Protein AF-A0ABD5SJ17-F1 (afdb_monomer)

pLDDT: mean 78.99, std 11.07, range [45.88, 93.06]

Radius of gyration: 21.96 Å; Cα contacts (8 Å, |Δi|>4): 43; chains: 1; bounding box: 42×23×62 Å

Organism: NCBI:txid1930624

Foldseek 3Di:
DDPVVVVVVVLVVVLVVVQVVQVVVQVVQFQVLLCCLVPNPPVVSVVLLVVLVVCVVPDVVSVVVVVVPPSGDPDDGDDSDDRPD

Mean predicted aligned error: 10.08 Å

Sequence (85 aa):
IDAKTEAVARDEVELFAARRETAAEYNIGAAGQALEYLQGDDPVTVLRKEVAAEMADSFETAGEWLDDAPYGPHGTPPIVSTGNY

Solvent-accessible surface area (backbone atoms only — not comparable to full-atom values): 5026 Å² total; per-residue (Å²): 137,56,74,67,59,54,51,53,54,51,45,53,50,53,39,50,51,52,41,51,50,53,49,48,55,44,51,51,53,28,50,49,52,30,43,44,68,77,70,44,82,51,66,68,60,50,50,51,50,53,52,28,59,71,38,29,89,81,32,66,70,34,40,48,59,64,67,66,54,68,87,29,71,93,70,80,74,84,80,76,82,78,57,94,125

Structure (mmCIF, N/CA/C/O backbone):
data_AF-A0ABD5SJ17-F1
#
_entry.id   AF-A0ABD5SJ17-F1
#
loop_
_atom_site.group_PDB
_atom_site.id
_atom_site.type_symbol
_atom_site.label_atom_id
_atom_site.label_alt_id
_atom_site.label_comp_id
_atom_site.label_asym_id
_atom_site.label_entity_id
_atom_site.label_seq_id
_atom_site.pdbx_PDB_ins_code
_atom_site.Cartn_x
_atom_site.Cartn_y
_atom_site.Cartn_z
_atom_site.occupancy
_atom_site.B_iso_or_equiv
_atom_site.auth_seq_id
_atom_site.auth_comp_id
_atom_site.auth_asym_id
_atom_site.auth_atom_id
_atom_site.pdbx_PDB_model_num
ATOM 1 N N . ILE A 1 1 ? -27.735 -4.369 34.896 1.00 58.88 1 ILE A N 1
ATOM 2 C CA . ILE A 1 1 ? -26.450 -4.298 34.163 1.00 58.88 1 ILE A CA 1
ATOM 3 C C . ILE A 1 1 ? -25.541 -3.419 35.012 1.00 58.88 1 ILE A C 1
ATOM 5 O O . ILE A 1 1 ? -26.028 -2.413 35.509 1.00 58.88 1 ILE A O 1
ATOM 9 N N . ASP A 1 2 ? -24.328 -3.878 35.319 1.00 78.12 2 ASP A N 1
ATOM 10 C CA . ASP A 1 2 ? -23.396 -3.222 36.250 1.00 78.12 2 ASP A CA 1
ATOM 11 C C . ASP A 1 2 ? -22.583 -2.124 35.540 1.00 78.12 2 ASP A C 1
ATOM 13 O O . ASP A 1 2 ? -22.210 -2.295 34.379 1.00 78.12 2 ASP A O 1
ATOM 17 N N . ALA A 1 3 ? -22.279 -1.019 36.229 1.00 73.56 3 ALA A N 1
ATOM 18 C CA . ALA A 1 3 ? -21.600 0.141 35.639 1.00 73.56 3 ALA A CA 1
ATOM 19 C C . ALA A 1 3 ? -20.203 -0.195 35.081 1.00 73.56 3 ALA A C 1
ATOM 21 O O . ALA A 1 3 ? -19.766 0.409 34.104 1.00 73.56 3 ALA A O 1
ATOM 22 N N . LYS A 1 4 ? -19.511 -1.197 35.648 1.00 78.12 4 LYS A N 1
ATOM 23 C CA . LYS A 1 4 ? -18.230 -1.669 35.101 1.00 78.12 4 LYS A CA 1
ATOM 24 C C . LYS A 1 4 ? -18.416 -2.433 33.797 1.00 78.12 4 LYS A C 1
ATOM 26 O O . LYS A 1 4 ? -17.572 -2.345 32.917 1.00 78.12 4 LYS A O 1
ATOM 31 N N . THR A 1 5 ? -19.521 -3.167 33.662 1.00 81.38 5 THR A N 1
ATOM 32 C CA . THR A 1 5 ? -19.831 -3.909 32.430 1.00 81.38 5 THR A CA 1
ATOM 33 C C . THR A 1 5 ? -20.120 -2.950 31.277 1.00 81.38 5 THR A C 1
ATOM 35 O O . THR A 1 5 ? -19.694 -3.197 30.155 1.00 81.38 5 THR A O 1
ATOM 38 N N . GLU A 1 6 ? -20.807 -1.841 31.553 1.00 81.50 6 GLU A N 1
ATOM 39 C CA . GLU A 1 6 ? -21.089 -0.805 30.554 1.00 81.50 6 GLU A CA 1
ATOM 40 C C . GLU A 1 6 ? -19.822 -0.053 30.119 1.00 81.50 6 GLU A C 1
ATOM 42 O O . GLU A 1 6 ? -19.632 0.177 28.927 1.00 81.50 6 GLU A O 1
ATOM 47 N N . ALA A 1 7 ? -18.924 0.262 31.060 1.00 81.44 7 ALA A N 1
ATOM 48 C CA . ALA A 1 7 ? -17.632 0.873 30.748 1.00 81.44 7 ALA A CA 1
ATOM 49 C C . ALA A 1 7 ? -16.772 -0.035 29.851 1.00 81.44 7 ALA A C 1
ATOM 51 O O . ALA A 1 7 ? -16.366 0.390 28.776 1.00 81.44 7 ALA A O 1
ATOM 52 N N . VAL A 1 8 ? -16.609 -1.310 30.225 1.00 85.12 8 VAL A N 1
ATOM 53 C CA . VAL A 1 8 ? -15.863 -2.294 29.419 1.00 85.12 8 VAL A CA 1
ATOM 54 C C . VAL A 1 8 ? -16.463 -2.442 28.019 1.00 85.12 8 VAL A C 1
ATOM 56 O O . VAL A 1 8 ? -15.733 -2.503 27.035 1.00 85.12 8 VAL A O 1
ATOM 59 N N . ALA A 1 9 ? -17.794 -2.469 27.901 1.00 84.69 9 ALA A N 1
ATOM 60 C CA . ALA A 1 9 ? -18.448 -2.577 26.601 1.00 84.69 9 ALA A CA 1
ATOM 61 C C . ALA A 1 9 ? -18.160 -1.368 25.696 1.00 84.69 9 ALA A C 1
ATOM 63 O O . ALA A 1 9 ? -17.947 -1.542 24.497 1.00 84.69 9 ALA A O 1
ATOM 64 N N . ARG A 1 10 ? -18.143 -0.151 26.253 1.00 85.69 10 ARG A N 1
ATOM 65 C CA . ARG A 1 10 ? -17.792 1.059 25.500 1.00 85.69 10 ARG A CA 1
ATOM 66 C C . ARG A 1 10 ? -16.330 1.032 25.058 1.00 85.69 10 ARG A C 1
ATOM 68 O O . ARG A 1 10 ? -16.056 1.306 23.893 1.00 85.69 10 ARG A O 1
ATOM 75 N N . ASP A 1 11 ? -15.426 0.644 25.947 1.00 85.62 11 ASP A N 1
ATOM 76 C CA . ASP A 1 11 ? -13.989 0.644 25.666 1.00 85.62 11 ASP A CA 1
ATOM 77 C C . ASP A 1 11 ? -13.624 -0.372 24.567 1.00 85.62 11 ASP A C 1
ATOM 79 O O . ASP A 1 11 ? -12.813 -0.080 23.689 1.00 85.62 11 ASP A O 1
ATOM 83 N N . GLU A 1 12 ? -14.278 -1.538 24.533 1.00 85.56 12 GLU A N 1
ATOM 84 C CA . GLU A 1 12 ? -14.101 -2.520 23.451 1.00 85.56 12 GLU A CA 1
ATOM 85 C C . GLU A 1 12 ? -14.592 -1.997 22.091 1.00 85.56 12 GLU A C 1
ATOM 87 O O . GLU A 1 12 ? -13.981 -2.267 21.052 1.00 85.56 12 GLU A O 1
ATOM 92 N N . VAL A 1 13 ? -15.678 -1.213 22.077 1.00 89.75 13 VAL A N 1
ATOM 93 C CA . VAL A 1 13 ? -16.176 -0.563 20.854 1.00 89.75 13 VAL A CA 1
ATOM 94 C C . VAL A 1 13 ? -15.191 0.499 20.368 1.00 89.75 13 VAL A C 1
ATOM 96 O O . VAL A 1 13 ? -14.893 0.543 19.173 1.00 89.75 13 VAL A O 1
ATOM 99 N N . GLU A 1 14 ? -14.653 1.318 21.272 1.00 89.69 14 GLU A N 1
ATO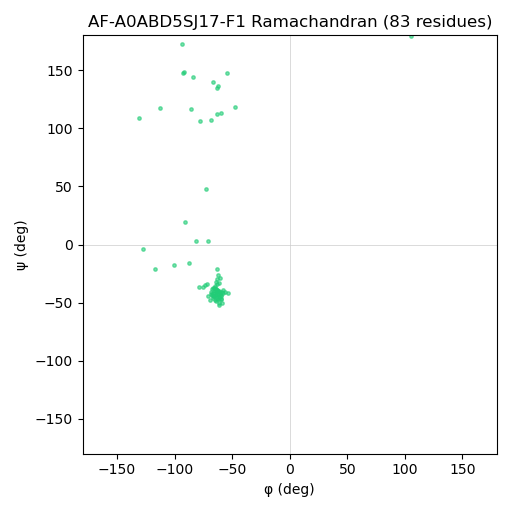M 100 C CA . GLU A 1 14 ? -13.636 2.324 20.944 1.00 89.69 14 GLU A CA 1
ATOM 101 C C . GLU A 1 14 ? -12.354 1.670 20.412 1.00 89.69 14 GLU A C 1
ATOM 103 O O . GLU A 1 14 ? -11.819 2.080 19.380 1.00 89.69 14 GLU A O 1
ATOM 108 N N . LEU A 1 15 ? -11.906 0.583 21.041 1.00 86.12 15 LEU A N 1
ATOM 109 C CA . LEU A 1 15 ? -10.737 -0.174 20.608 1.00 86.12 15 LEU A CA 1
ATOM 110 C C . LEU A 1 15 ? -10.941 -0.826 19.233 1.00 86.12 15 LEU A C 1
ATOM 112 O O . LEU A 1 15 ? -10.032 -0.837 18.398 1.00 86.12 15 LEU A O 1
ATOM 116 N N . PHE A 1 16 ? -12.133 -1.362 18.963 1.00 86.75 16 PHE A N 1
ATOM 117 C CA . PHE A 1 16 ? -12.473 -1.874 17.638 1.00 86.75 16 PHE A CA 1
ATOM 118 C C . PHE A 1 16 ? -12.491 -0.760 16.582 1.00 86.75 16 PHE A C 1
ATOM 120 O O . PHE A 1 16 ? -11.952 -0.951 15.488 1.00 86.75 16 PHE A O 1
ATOM 127 N N . ALA A 1 17 ? -13.070 0.401 16.904 1.00 89.31 17 ALA A N 1
ATOM 128 C CA . ALA A 1 17 ? -13.093 1.554 16.010 1.00 89.31 17 ALA A CA 1
ATOM 129 C C . ALA A 1 17 ? -11.671 2.015 15.655 1.00 89.31 17 ALA A C 1
ATOM 131 O O . ALA A 1 17 ? -11.361 2.132 14.469 1.00 89.31 17 ALA A O 1
ATOM 132 N N . ALA A 1 18 ? -10.787 2.145 16.650 1.00 88.12 18 ALA A N 1
ATOM 133 C CA . ALA A 1 18 ? -9.388 2.516 16.446 1.00 88.12 18 ALA A CA 1
ATOM 134 C C . ALA A 1 18 ? -8.645 1.512 15.547 1.00 88.12 18 ALA A C 1
ATOM 136 O O . ALA A 1 18 ? -7.962 1.895 14.599 1.00 88.12 18 ALA A O 1
ATOM 137 N N . ARG A 1 19 ? -8.830 0.202 15.772 1.00 87.19 19 ARG A N 1
ATOM 138 C CA . ARG A 1 19 ? -8.238 -0.839 14.909 1.00 87.19 19 ARG A CA 1
ATOM 139 C C . ARG A 1 19 ? -8.715 -0.732 13.464 1.00 87.19 19 ARG A C 1
ATOM 141 O O . ARG A 1 19 ? -7.919 -0.900 12.540 1.00 87.19 19 ARG A O 1
ATOM 148 N N . ARG A 1 20 ? -10.011 -0.482 13.259 1.00 91.38 20 ARG A N 1
ATOM 149 C CA . ARG A 1 20 ? -10.595 -0.346 11.921 1.00 91.38 20 ARG A CA 1
ATOM 150 C C . ARG A 1 20 ? -10.074 0.901 11.207 1.00 91.38 20 ARG A C 1
ATOM 152 O O . ARG A 1 20 ? -9.794 0.816 10.015 1.00 91.38 20 ARG A O 1
ATOM 159 N N . GLU A 1 21 ? -9.956 2.021 11.910 1.00 89.12 21 GLU A N 1
ATOM 160 C CA . GLU A 1 21 ? -9.419 3.274 11.374 1.00 89.12 21 GLU A CA 1
ATOM 161 C C . GLU A 1 21 ? -7.968 3.103 10.919 1.00 89.12 21 GLU A C 1
ATOM 163 O O . GLU A 1 21 ? -7.670 3.318 9.746 1.00 89.12 21 GLU A O 1
ATOM 168 N N . THR A 1 22 ? -7.097 2.573 11.781 1.00 86.06 22 THR A N 1
ATOM 169 C CA . THR A 1 22 ? -5.693 2.311 11.432 1.00 86.06 22 THR A CA 1
ATOM 170 C C . THR A 1 22 ? -5.549 1.359 10.242 1.00 86.06 22 THR A C 1
ATOM 172 O O . THR A 1 22 ? -4.720 1.577 9.357 1.00 86.06 22 THR A O 1
ATOM 175 N N . ALA A 1 23 ? -6.372 0.307 10.171 1.00 84.81 23 ALA A N 1
ATOM 176 C CA . ALA A 1 23 ? -6.373 -0.592 9.018 1.00 84.81 23 ALA A CA 1
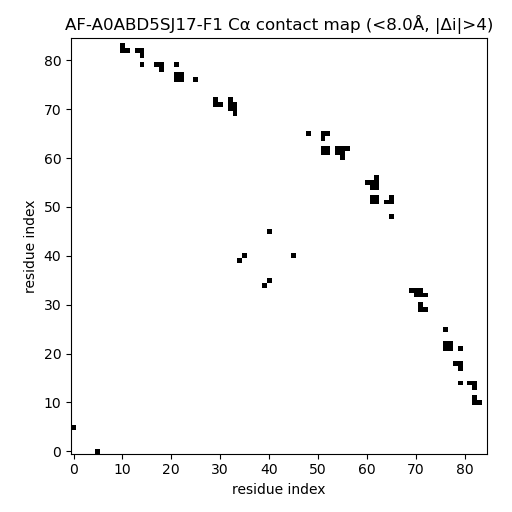ATOM 177 C C . ALA A 1 23 ? -6.831 0.116 7.730 1.00 84.81 23 ALA A C 1
ATOM 179 O O . ALA A 1 23 ? -6.292 -0.147 6.655 1.00 84.81 23 ALA A O 1
ATOM 180 N N . ALA A 1 24 ? -7.812 1.019 7.821 1.00 87.19 24 ALA A N 1
ATOM 181 C CA . ALA A 1 24 ? -8.287 1.788 6.677 1.00 87.19 24 ALA A CA 1
ATOM 182 C C . ALA A 1 24 ? -7.217 2.760 6.161 1.00 87.19 24 ALA A C 1
ATOM 184 O O . ALA A 1 24 ? -6.970 2.789 4.958 1.00 87.19 24 ALA A O 1
ATOM 185 N N . GLU A 1 25 ? -6.544 3.498 7.045 1.00 89.69 25 GLU A N 1
ATOM 186 C CA . GLU A 1 25 ? -5.439 4.396 6.679 1.00 89.69 25 GLU A CA 1
ATOM 187 C C . GLU A 1 25 ? -4.295 3.640 6.001 1.00 89.69 25 GLU A C 1
ATOM 189 O O . GLU A 1 25 ? -3.793 4.065 4.959 1.00 89.69 25 GLU A O 1
ATOM 194 N N . TYR A 1 26 ? -3.932 2.474 6.544 1.00 85.81 26 TYR A N 1
ATOM 195 C CA . TYR A 1 26 ? -2.930 1.605 5.937 1.00 85.81 26 TYR A CA 1
ATOM 196 C C . TYR A 1 26 ? -3.340 1.166 4.527 1.00 85.81 26 TYR A C 1
ATOM 198 O O . TYR A 1 26 ? -2.550 1.278 3.591 1.00 85.81 26 TYR A O 1
ATOM 206 N N . ASN A 1 27 ? -4.586 0.717 4.353 1.00 84.50 27 ASN A N 1
ATOM 207 C CA . ASN A 1 27 ? -5.098 0.293 3.050 1.00 84.50 27 ASN A CA 1
ATOM 208 C C . ASN A 1 27 ? -5.133 1.449 2.042 1.00 84.50 27 ASN A C 1
ATOM 210 O O . ASN A 1 27 ? -4.807 1.245 0.876 1.00 84.50 27 ASN A O 1
ATOM 214 N N . ILE A 1 28 ? -5.494 2.660 2.480 1.00 87.75 28 ILE A N 1
ATOM 215 C CA . ILE A 1 28 ? -5.470 3.863 1.638 1.00 87.75 28 ILE A CA 1
ATOM 216 C C . ILE A 1 28 ? -4.036 4.173 1.204 1.00 87.75 28 ILE A C 1
ATOM 218 O O . ILE A 1 28 ? -3.794 4.384 0.019 1.00 87.75 28 ILE A O 1
ATOM 222 N N . GLY A 1 29 ? -3.073 4.152 2.129 1.00 85.62 29 GLY A N 1
ATOM 223 C CA . GLY A 1 29 ? -1.662 4.381 1.811 1.00 85.62 29 GLY A CA 1
ATOM 224 C C . GLY A 1 29 ? -1.075 3.307 0.891 1.00 85.62 29 GLY A C 1
ATOM 225 O O . GLY A 1 29 ? -0.293 3.617 -0.008 1.00 85.62 29 GLY A O 1
ATOM 226 N N . ALA A 1 30 ? -1.468 2.048 1.082 1.00 82.62 30 ALA A N 1
ATOM 227 C CA . ALA A 1 30 ? -1.084 0.933 0.224 1.00 82.62 30 ALA A CA 1
ATOM 228 C C . ALA A 1 30 ? -1.636 1.088 -1.199 1.00 82.62 30 ALA A C 1
ATOM 230 O O . ALA A 1 30 ? -0.887 0.989 -2.171 1.00 82.62 30 ALA A O 1
ATOM 231 N N . ALA A 1 31 ? -2.930 1.395 -1.313 1.00 83.75 31 ALA A N 1
ATOM 232 C CA . ALA A 1 31 ? -3.584 1.647 -2.590 1.00 83.75 31 ALA A CA 1
ATOM 233 C C . ALA A 1 31 ? -3.005 2.881 -3.295 1.00 83.75 31 ALA A C 1
ATOM 235 O O . ALA A 1 31 ? -2.807 2.847 -4.504 1.00 83.75 31 ALA A O 1
ATOM 236 N N . GLY A 1 32 ? -2.686 3.944 -2.550 1.00 83.88 32 GLY A N 1
ATOM 237 C CA . GLY A 1 32 ? -2.050 5.148 -3.082 1.00 83.88 32 GLY A CA 1
ATOM 238 C C . GLY A 1 32 ? -0.679 4.863 -3.692 1.00 83.88 32 GLY A C 1
ATOM 239 O O . GLY A 1 32 ? -0.421 5.280 -4.813 1.00 83.88 32 GLY A O 1
ATOM 240 N N . GLN A 1 33 ? 0.167 4.085 -3.013 1.00 79.44 33 GLN A N 1
ATOM 241 C CA . GLN A 1 33 ? 1.464 3.661 -3.560 1.00 79.44 33 GLN A CA 1
ATOM 242 C C . GLN A 1 33 ? 1.311 2.808 -4.825 1.00 79.44 33 GLN A C 1
ATOM 244 O O . GLN A 1 33 ? 2.030 3.016 -5.800 1.00 79.44 33 GLN A O 1
ATOM 249 N N . ALA A 1 34 ? 0.355 1.875 -4.832 1.00 80.12 34 ALA A N 1
ATOM 250 C CA . ALA A 1 34 ? 0.077 1.060 -6.011 1.00 80.12 34 ALA A CA 1
ATOM 251 C C . ALA A 1 34 ? -0.429 1.912 -7.192 1.00 80.12 34 ALA A C 1
ATOM 253 O O . ALA A 1 34 ? -0.007 1.703 -8.328 1.00 80.12 34 ALA A O 1
ATOM 254 N N . LEU A 1 35 ? -1.303 2.892 -6.936 1.00 79.06 35 LEU A N 1
ATOM 255 C CA . LEU A 1 35 ? -1.817 3.809 -7.956 1.00 79.06 35 LEU A CA 1
ATOM 256 C C . LEU A 1 35 ? -0.747 4.765 -8.482 1.00 79.06 35 LEU A C 1
ATOM 258 O O . LEU A 1 35 ? -0.678 4.942 -9.690 1.00 79.06 35 LEU A O 1
ATOM 262 N N . GLU A 1 36 ? 0.098 5.330 -7.620 1.00 77.69 36 GLU A N 1
ATOM 263 C CA . GLU A 1 36 ? 1.236 6.160 -8.036 1.00 77.69 36 GLU A CA 1
ATOM 264 C C . GLU A 1 36 ? 2.161 5.375 -8.967 1.00 77.69 36 GLU A C 1
ATOM 266 O O . GLU A 1 36 ? 2.625 5.886 -9.976 1.00 77.69 36 GLU A O 1
ATOM 271 N N . TYR A 1 37 ? 2.386 4.091 -8.697 1.00 71.25 37 TYR A N 1
ATOM 272 C CA . TYR A 1 37 ? 3.147 3.286 -9.635 1.00 71.25 37 TYR A CA 1
ATOM 273 C C . TYR A 1 37 ? 2.360 3.043 -10.926 1.00 71.25 37 TYR A C 1
ATOM 275 O O . TYR A 1 37 ? 2.920 3.229 -11.994 1.00 71.25 37 TYR A O 1
ATOM 283 N N . LEU A 1 38 ? 1.085 2.644 -10.888 1.00 71.38 38 LEU A N 1
ATOM 284 C CA . LEU A 1 38 ? 0.313 2.331 -12.104 1.00 71.38 38 LEU A CA 1
ATOM 285 C C . LEU A 1 38 ? 0.035 3.547 -13.000 1.00 71.38 38 LEU A C 1
ATOM 287 O O . LEU A 1 38 ? 0.028 3.406 -14.220 1.00 71.38 38 LEU A O 1
ATOM 291 N N . GLN A 1 39 ? -0.230 4.702 -12.396 1.00 76.50 39 GLN A N 1
ATOM 292 C CA . GLN A 1 39 ? -0.787 5.894 -13.042 1.00 76.50 39 GLN A CA 1
ATOM 293 C C . GLN 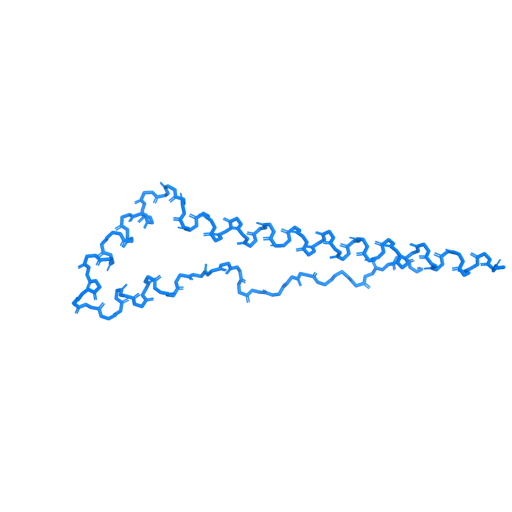A 1 39 ? 0.032 7.162 -12.785 1.00 76.50 39 GLN A C 1
ATOM 295 O O . GLN A 1 39 ? -0.329 8.210 -13.307 1.00 76.50 39 GLN A O 1
ATOM 300 N N . GLY A 1 40 ? 1.085 7.105 -11.968 1.00 73.75 40 GLY A N 1
ATOM 301 C CA . GLY A 1 40 ? 1.910 8.271 -11.679 1.00 73.75 40 GLY A CA 1
ATOM 302 C C . GLY A 1 40 ? 2.672 8.739 -12.911 1.00 73.75 40 GLY A C 1
ATOM 303 O O . GLY A 1 40 ? 3.210 7.943 -13.685 1.00 73.75 40 GLY A O 1
ATOM 304 N N . ASP A 1 41 ? 2.738 10.057 -13.057 1.00 75.31 41 ASP A N 1
ATOM 305 C CA . ASP A 1 41 ? 3.319 10.738 -14.213 1.00 75.31 41 ASP A CA 1
ATOM 306 C C . ASP A 1 41 ? 4.819 11.043 -14.033 1.00 75.31 41 ASP A C 1
ATOM 308 O O . ASP A 1 41 ? 5.355 11.924 -14.708 1.00 75.31 41 ASP A O 1
ATOM 312 N N . ASP A 1 42 ? 5.518 10.355 -13.116 1.00 82.31 42 ASP A N 1
ATOM 313 C CA . ASP A 1 42 ? 6.964 10.532 -12.945 1.00 82.31 42 ASP A CA 1
ATOM 314 C C . ASP A 1 42 ? 7.693 10.180 -14.259 1.00 82.31 42 ASP A C 1
ATOM 316 O O . ASP A 1 42 ? 7.724 9.007 -14.657 1.00 82.31 42 ASP A O 1
ATOM 320 N N . PRO A 1 43 ? 8.318 11.159 -14.943 1.00 81.75 43 PRO A N 1
ATOM 321 C CA . PRO A 1 43 ? 8.816 10.951 -16.301 1.00 81.75 43 PRO A CA 1
ATOM 322 C C . PRO A 1 43 ? 9.911 9.884 -16.387 1.00 81.75 43 PRO A C 1
ATOM 324 O O . PRO A 1 43 ? 10.056 9.214 -17.408 1.00 81.75 43 PRO A O 1
ATOM 327 N N . VAL A 1 44 ? 10.694 9.715 -15.315 1.00 83.25 44 VAL A N 1
ATOM 328 C CA . VAL A 1 44 ? 11.763 8.710 -15.250 1.00 83.25 44 VAL A CA 1
ATOM 329 C C . VAL A 1 44 ? 11.170 7.307 -15.159 1.00 83.25 44 VAL A C 1
ATOM 331 O O . VAL A 1 44 ? 11.634 6.396 -15.846 1.00 83.25 44 VAL A O 1
ATOM 334 N N . THR A 1 45 ? 10.148 7.128 -14.326 1.00 78.94 45 THR A N 1
ATOM 335 C CA . THR A 1 45 ? 9.449 5.852 -14.151 1.00 78.94 45 THR A CA 1
ATOM 336 C C . THR A 1 45 ? 8.703 5.457 -15.423 1.00 78.94 45 THR A C 1
ATOM 338 O O . THR A 1 45 ? 8.834 4.314 -15.862 1.00 78.94 45 THR A O 1
ATOM 341 N N . VAL A 1 46 ? 7.997 6.396 -16.061 1.00 83.69 46 VAL A N 1
ATOM 342 C CA . VAL A 1 46 ? 7.314 6.159 -17.344 1.00 83.69 46 VAL A CA 1
ATOM 343 C C . VAL A 1 46 ? 8.311 5.717 -18.417 1.00 83.69 46 VAL A C 1
ATOM 345 O O . VAL A 1 46 ? 8.132 4.656 -19.009 1.00 83.69 46 VAL A O 1
ATOM 348 N N . LEU A 1 47 ? 9.419 6.447 -18.593 1.00 85.88 47 LEU A N 1
ATOM 349 C CA . LEU A 1 47 ? 10.437 6.096 -19.588 1.00 85.88 47 LEU A CA 1
ATOM 350 C C . LEU A 1 47 ? 11.048 4.709 -19.337 1.00 85.88 47 LEU A C 1
ATOM 352 O O . LEU A 1 47 ? 11.268 3.944 -20.273 1.00 85.88 47 LEU A O 1
ATOM 356 N N . ARG A 1 48 ? 11.319 4.355 -18.074 1.00 84.94 48 ARG A N 1
ATOM 357 C CA . ARG A 1 48 ? 11.837 3.021 -17.727 1.00 84.94 48 ARG A CA 1
ATOM 358 C C . ARG A 1 48 ? 10.856 1.913 -18.092 1.00 84.94 48 ARG A C 1
ATOM 360 O O . ARG A 1 48 ? 11.297 0.882 -18.585 1.00 84.94 48 ARG A O 1
ATOM 367 N N . LYS A 1 49 ? 9.555 2.128 -17.878 1.00 85.12 49 LYS A N 1
ATOM 368 C CA . LYS A 1 49 ? 8.514 1.168 -18.266 1.00 85.12 49 LYS A CA 1
ATOM 369 C C . LYS A 1 49 ? 8.41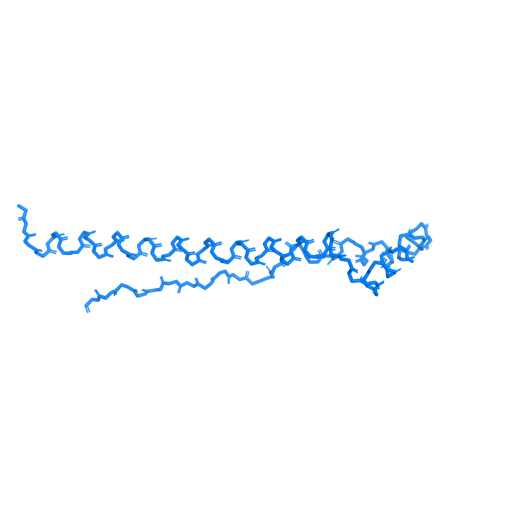7 0.995 -19.769 1.00 85.12 49 LYS A C 1
ATOM 371 O O . LYS A 1 49 ? 8.339 -0.138 -2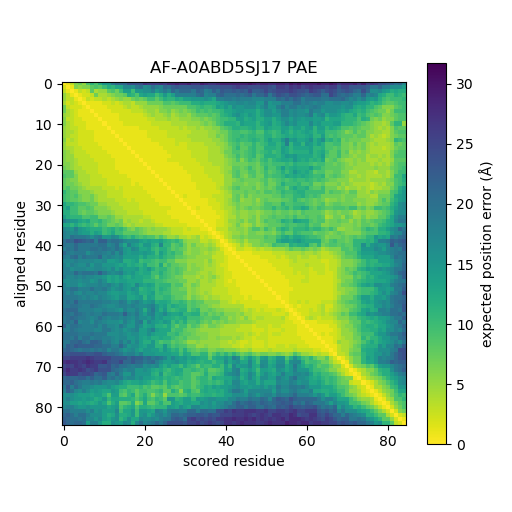0.222 1.00 85.12 49 LYS A O 1
ATOM 376 N N . GLU A 1 50 ? 8.456 2.085 -20.528 1.00 88.50 50 GLU A N 1
ATOM 377 C CA . GLU A 1 50 ? 8.411 2.023 -21.992 1.00 88.50 50 GLU A CA 1
ATOM 378 C C . GLU A 1 50 ? 9.613 1.259 -22.556 1.00 88.50 50 GLU A C 1
ATOM 380 O O . GLU A 1 50 ? 9.438 0.341 -23.353 1.00 88.50 50 GLU A O 1
ATOM 385 N N . VAL A 1 51 ? 10.823 1.567 -22.075 1.00 89.25 51 VAL A N 1
ATOM 386 C CA . VAL A 1 51 ? 12.044 0.857 -22.485 1.00 89.25 51 VAL A CA 1
ATOM 387 C C . VAL A 1 51 ? 11.995 -0.614 -22.074 1.00 89.25 51 VAL A C 1
ATOM 389 O O . VAL A 1 51 ? 12.312 -1.485 -22.879 1.00 89.25 51 VAL A O 1
ATOM 392 N N . ALA A 1 52 ? 11.586 -0.922 -20.841 1.00 86.56 52 ALA A N 1
ATOM 393 C CA . ALA A 1 52 ? 11.463 -2.307 -20.392 1.00 86.56 52 ALA A CA 1
ATOM 394 C C . ALA A 1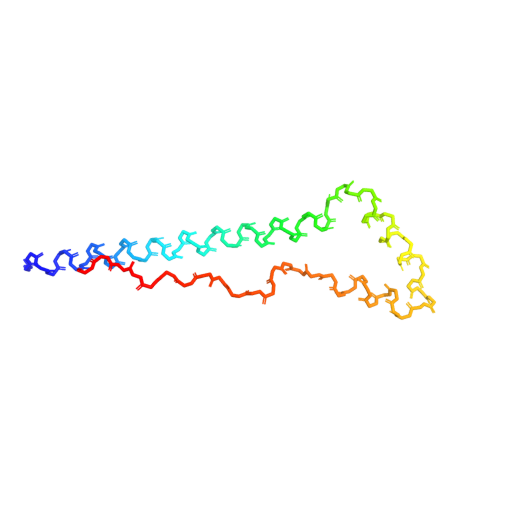 52 ? 10.434 -3.083 -21.229 1.00 86.56 52 ALA A C 1
ATOM 396 O O . ALA A 1 52 ? 10.704 -4.218 -21.608 1.00 86.56 52 ALA A O 1
ATOM 397 N N . ALA A 1 53 ? 9.304 -2.462 -21.581 1.00 87.69 53 ALA A N 1
ATOM 398 C CA . ALA A 1 53 ? 8.275 -3.077 -22.415 1.00 87.69 53 ALA A CA 1
ATOM 399 C C . ALA A 1 53 ? 8.770 -3.347 -23.843 1.00 87.69 53 ALA A C 1
ATOM 401 O O . ALA A 1 53 ? 8.520 -4.425 -24.373 1.00 87.69 53 ALA A O 1
ATOM 402 N N . GLU A 1 54 ? 9.519 -2.419 -24.446 1.00 91.94 54 GLU A N 1
ATOM 403 C CA . GLU A 1 54 ? 10.139 -2.624 -25.765 1.00 91.94 54 GLU A CA 1
ATOM 404 C C . GLU A 1 54 ? 11.172 -3.763 -25.741 1.00 91.94 54 GLU A C 1
ATOM 406 O O . GLU A 1 54 ? 11.318 -4.511 -26.707 1.00 91.94 54 GLU A O 1
ATOM 411 N N . MET A 1 55 ? 11.883 -3.923 -24.623 1.00 90.81 55 MET A N 1
ATOM 412 C CA . MET A 1 55 ? 12.927 -4.936 -24.468 1.00 90.81 55 MET A CA 1
ATOM 413 C C . MET A 1 55 ? 12.407 -6.299 -23.985 1.00 90.81 55 MET A C 1
ATOM 415 O O . MET A 1 55 ? 13.127 -7.292 -24.121 1.00 90.81 55 MET A O 1
ATOM 419 N N . ALA A 1 56 ? 11.186 -6.379 -23.452 1.00 88.19 56 ALA A N 1
ATOM 420 C CA . ALA A 1 56 ? 10.627 -7.588 -22.841 1.00 88.19 56 ALA A CA 1
ATOM 421 C C . ALA A 1 56 ? 10.512 -8.772 -23.816 1.00 88.19 56 ALA A C 1
ATOM 423 O O . ALA A 1 56 ? 10.751 -9.909 -23.420 1.00 88.19 56 ALA A O 1
ATOM 424 N N . ASP A 1 57 ? 10.252 -8.515 -25.103 1.00 88.81 57 ASP A N 1
ATOM 425 C CA . ASP A 1 57 ? 10.183 -9.565 -26.133 1.00 88.81 57 ASP A CA 1
ATOM 426 C C . ASP A 1 57 ? 11.523 -10.295 -26.343 1.00 88.81 57 ASP A C 1
ATOM 428 O O . ASP A 1 57 ? 11.560 -11.403 -26.878 1.00 88.81 57 ASP A O 1
ATOM 432 N N . SER A 1 58 ? 12.640 -9.670 -25.956 1.00 93.06 58 SER A N 1
ATOM 433 C CA . SER A 1 58 ? 13.995 -10.202 -26.162 1.00 93.06 58 SER A CA 1
ATOM 434 C C . SER A 1 58 ? 14.755 -10.495 -24.867 1.00 93.06 58 SER A C 1
ATOM 436 O O . SER A 1 58 ? 15.709 -11.273 -24.893 1.00 93.06 58 SER A O 1
ATOM 438 N N . PHE A 1 59 ? 14.364 -9.889 -23.743 1.00 89.56 59 PHE A N 1
ATOM 439 C CA . PHE A 1 59 ? 15.061 -10.006 -22.464 1.00 89.56 59 PHE A CA 1
ATOM 440 C C . PHE A 1 59 ? 14.080 -10.334 -21.339 1.00 89.56 59 PHE A C 1
ATOM 442 O O . PHE A 1 59 ? 13.336 -9.471 -20.880 1.00 89.56 59 PHE A O 1
ATOM 449 N N . GLU A 1 60 ? 14.151 -11.569 -20.839 1.00 85.56 60 GLU A N 1
ATOM 450 C CA . GLU A 1 60 ? 13.308 -12.072 -19.744 1.00 85.56 60 GLU A CA 1
ATOM 451 C C . GLU A 1 60 ? 13.370 -11.168 -18.505 1.00 85.56 60 GLU A C 1
ATOM 453 O O . GLU A 1 60 ? 12.337 -10.788 -17.971 1.00 85.56 60 GLU A O 1
ATOM 458 N N . THR A 1 61 ? 14.560 -10.682 -18.137 1.00 85.81 61 THR A N 1
ATOM 459 C CA . THR A 1 61 ? 14.748 -9.763 -17.001 1.00 85.81 61 THR A CA 1
ATOM 460 C C . THR A 1 61 ? 14.016 -8.423 -17.161 1.00 85.81 61 THR A C 1
ATOM 462 O O . THR A 1 61 ? 13.682 -7.783 -16.167 1.00 85.81 61 THR A O 1
ATOM 465 N N . ALA A 1 62 ? 13.764 -7.965 -18.393 1.00 82.50 62 ALA A N 1
ATOM 466 C CA . ALA A 1 62 ? 12.985 -6.748 -18.623 1.00 82.50 62 ALA A CA 1
ATOM 467 C C . ALA A 1 62 ? 11.486 -6.992 -18.386 1.00 82.50 62 ALA A C 1
ATOM 469 O O . ALA A 1 62 ? 10.815 -6.130 -17.821 1.00 82.50 62 ALA A O 1
ATOM 470 N N . GLY A 1 63 ? 10.994 -8.180 -18.751 1.00 82.69 63 GLY A N 1
ATOM 471 C CA . GLY A 1 63 ? 9.655 -8.645 -18.388 1.00 82.69 63 GLY A CA 1
ATOM 472 C C . GLY A 1 63 ? 9.513 -8.845 -16.878 1.00 82.69 63 GLY A C 1
ATOM 473 O O . GLY A 1 63 ? 8.607 -8.281 -16.277 1.00 82.69 63 GLY A O 1
ATOM 474 N N . GLU A 1 64 ? 10.469 -9.530 -16.242 1.00 85.62 64 GLU A N 1
ATOM 475 C CA . GLU A 1 64 ? 10.492 -9.718 -14.784 1.00 85.62 64 GLU A CA 1
ATOM 476 C C . GLU A 1 64 ? 10.469 -8.381 -14.040 1.00 85.62 64 GLU A C 1
ATOM 478 O O . GLU A 1 64 ? 9.741 -8.241 -13.071 1.00 85.62 64 GLU A O 1
ATOM 483 N N . TRP A 1 65 ? 11.202 -7.366 -14.508 1.00 83.38 65 TRP A N 1
ATOM 484 C CA . TRP A 1 65 ? 11.181 -6.037 -13.889 1.00 83.38 65 TRP A CA 1
ATOM 485 C C . TRP A 1 65 ? 9.806 -5.349 -13.972 1.00 83.38 65 TRP A C 1
ATOM 487 O O . TRP A 1 65 ? 9.450 -4.588 -13.070 1.00 83.38 65 TRP A O 1
A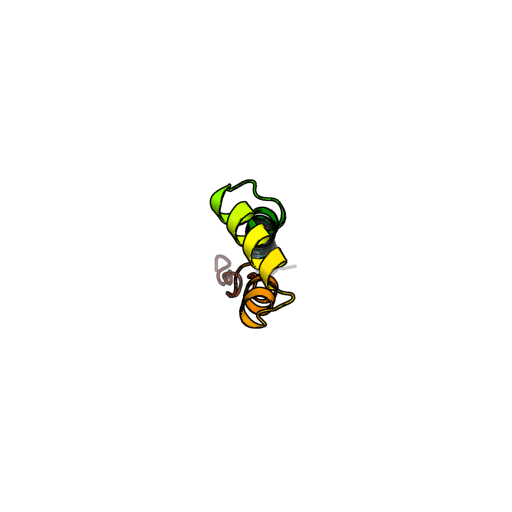TOM 497 N N . LEU A 1 66 ? 9.038 -5.597 -15.039 1.00 81.31 66 LEU A N 1
ATOM 498 C CA . LEU A 1 66 ? 7.657 -5.118 -15.161 1.00 81.31 66 LEU A CA 1
ATOM 499 C C . LEU A 1 66 ? 6.703 -5.903 -14.247 1.00 81.31 66 LEU A C 1
ATOM 501 O O . LEU A 1 66 ? 5.775 -5.308 -13.697 1.00 81.31 66 LEU A O 1
ATOM 505 N N . ASP A 1 67 ? 6.947 -7.201 -14.062 1.00 81.38 67 ASP A N 1
ATOM 506 C CA . ASP A 1 67 ? 6.117 -8.098 -13.251 1.00 81.38 67 ASP A CA 1
ATOM 507 C C . ASP A 1 67 ? 6.373 -7.962 -11.738 1.00 81.38 67 ASP A C 1
ATOM 509 O O . ASP A 1 67 ? 5.423 -8.008 -10.951 1.00 81.38 67 ASP A O 1
ATOM 513 N N . ASP A 1 68 ? 7.628 -7.727 -11.335 1.00 72.94 68 ASP A N 1
ATOM 514 C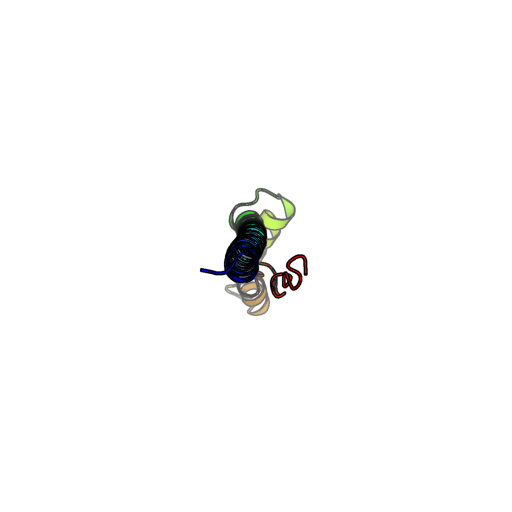 CA . ASP A 1 68 ? 8.085 -7.511 -9.949 1.00 72.94 68 ASP A CA 1
ATOM 515 C C . ASP A 1 68 ? 7.636 -6.162 -9.367 1.00 72.94 68 ASP A C 1
ATOM 517 O O . ASP A 1 68 ? 7.985 -5.816 -8.232 1.00 72.94 68 ASP A O 1
ATOM 521 N N . ALA A 1 69 ? 6.860 -5.383 -10.127 1.00 61.41 69 ALA A N 1
ATOM 522 C CA . ALA A 1 69 ? 6.263 -4.147 -9.660 1.00 61.41 69 ALA A CA 1
ATOM 523 C C . ALA A 1 69 ? 5.598 -4.369 -8.284 1.00 61.41 69 ALA A C 1
ATOM 525 O O . ALA A 1 69 ? 4.666 -5.168 -8.162 1.00 61.41 69 ALA A O 1
ATOM 526 N N . PRO A 1 70 ? 6.055 -3.681 -7.222 1.00 61.94 70 PRO A N 1
ATOM 527 C CA . PRO A 1 70 ? 5.527 -3.900 -5.888 1.00 61.94 70 PRO A CA 1
ATOM 528 C C . PRO A 1 70 ? 4.084 -3.390 -5.850 1.00 61.94 70 PRO A C 1
ATOM 530 O O . PRO A 1 70 ? 3.839 -2.183 -5.871 1.00 61.94 70 PRO A O 1
ATOM 533 N N . TYR A 1 71 ? 3.113 -4.305 -5.805 1.00 63.00 71 TYR A N 1
ATOM 534 C CA . TYR A 1 71 ? 1.673 -4.010 -5.746 1.00 63.00 71 TYR A CA 1
ATOM 535 C C . TYR A 1 71 ? 1.233 -3.479 -4.367 1.00 63.00 71 TYR A C 1
ATOM 537 O O . TYR A 1 71 ? 0.250 -3.935 -3.783 1.00 63.00 71 TYR A O 1
ATOM 545 N N . GLY A 1 72 ? 1.968 -2.503 -3.837 1.00 57.44 72 GLY A N 1
ATOM 546 C CA . GLY A 1 72 ? 1.785 -1.945 -2.505 1.00 57.44 72 GLY A CA 1
ATOM 547 C C . GLY A 1 72 ? 2.853 -2.392 -1.493 1.00 57.44 72 GLY A C 1
ATOM 548 O O . GLY A 1 72 ? 3.789 -3.121 -1.820 1.00 57.44 72 GLY A O 1
ATOM 549 N N . PRO A 1 73 ? 2.758 -1.909 -0.244 1.00 59.09 73 PRO A N 1
ATOM 550 C CA . PRO A 1 73 ? 3.729 -2.162 0.812 1.00 59.09 73 PRO A CA 1
ATOM 551 C C . PRO A 1 73 ? 3.814 -3.649 1.180 1.00 59.09 73 PRO A C 1
ATOM 553 O O . PRO A 1 73 ? 2.810 -4.306 1.425 1.00 59.09 73 PRO A O 1
ATOM 556 N N . HIS A 1 74 ? 5.041 -4.155 1.314 1.00 63.31 74 HIS A N 1
ATOM 557 C CA . HIS A 1 74 ? 5.338 -5.554 1.664 1.00 63.31 74 HIS A CA 1
ATOM 558 C C . HIS A 1 74 ? 5.241 -5.847 3.179 1.00 63.31 74 HIS A C 1
ATOM 560 O O . HIS A 1 74 ? 5.574 -6.942 3.631 1.00 63.31 74 HIS A O 1
ATOM 566 N N . GLY A 1 75 ? 4.851 -4.856 3.986 1.00 67.12 75 GLY A N 1
ATOM 567 C CA . GLY A 1 75 ? 4.733 -4.973 5.441 1.00 67.12 75 GLY A CA 1
ATOM 568 C C . GLY A 1 75 ? 3.324 -5.355 5.896 1.00 67.12 75 GLY A C 1
ATOM 569 O O . GLY A 1 75 ? 2.383 -5.360 5.114 1.00 67.12 75 GLY A O 1
ATOM 570 N N . THR A 1 76 ? 3.155 -5.636 7.185 1.00 62.94 76 THR A N 1
ATOM 571 C CA . THR A 1 76 ? 1.825 -5.753 7.804 1.00 62.94 76 THR A CA 1
ATOM 572 C C . THR A 1 76 ? 1.370 -4.406 8.372 1.00 62.94 76 THR A C 1
ATOM 574 O O . THR A 1 76 ? 2.221 -3.649 8.854 1.00 62.94 76 THR A O 1
ATOM 577 N N . PRO A 1 77 ? 0.056 -4.111 8.389 1.00 63.59 77 PRO A N 1
ATOM 578 C CA . PRO A 1 77 ? -0.471 -2.936 9.073 1.00 63.59 77 PRO A CA 1
ATOM 579 C C . PRO A 1 77 ? -0.041 -2.902 10.550 1.00 63.59 77 PRO A C 1
ATOM 581 O O . PRO A 1 77 ? 0.077 -3.964 11.175 1.00 63.59 77 PRO A O 1
ATOM 584 N N . PRO A 1 78 ? 0.171 -1.714 11.140 1.00 72.06 78 PRO A N 1
ATOM 585 C CA . PRO A 1 78 ? 0.467 -1.598 12.563 1.00 72.06 78 PRO A CA 1
ATOM 586 C C . PRO A 1 78 ? -0.703 -2.125 13.411 1.00 72.06 78 PRO A C 1
ATOM 588 O O . PRO A 1 78 ? -1.870 -1.846 13.138 1.00 72.06 78 PRO A O 1
ATOM 591 N N . ILE A 1 79 ? -0.389 -2.901 14.454 1.00 66.62 79 ILE A N 1
ATOM 592 C CA . ILE A 1 79 ? -1.390 -3.465 15.368 1.00 66.62 79 ILE A CA 1
ATOM 593 C C . ILE A 1 79 ? -1.694 -2.441 16.463 1.00 66.62 79 ILE A C 1
ATOM 595 O O . ILE A 1 79 ? -0.829 -2.136 17.284 1.00 66.62 79 ILE A O 1
ATOM 599 N N . VAL A 1 80 ? -2.939 -1.964 16.529 1.00 69.31 80 VAL A N 1
ATOM 600 C CA . VAL A 1 80 ? -3.421 -1.174 17.673 1.00 69.31 80 VAL A CA 1
ATOM 601 C C . VAL A 1 80 ? -3.738 -2.128 18.829 1.00 69.31 80 VAL A C 1
ATOM 603 O O . VAL A 1 80 ? -4.711 -2.892 18.784 1.00 69.31 80 VAL A O 1
ATOM 606 N N . SER A 1 81 ? -2.873 -2.130 19.848 1.00 63.69 81 SER A N 1
ATOM 607 C CA . SER A 1 81 ? -2.915 -3.085 20.965 1.00 63.69 81 SER A CA 1
ATOM 608 C C . SER A 1 81 ? -3.541 -2.543 22.255 1.00 63.69 81 SER A C 1
ATOM 610 O O . SER A 1 81 ? -3.947 -3.348 23.091 1.00 63.69 81 SER A O 1
ATOM 612 N N . THR A 1 82 ? -3.675 -1.226 22.426 1.00 57.41 82 THR A N 1
ATOM 613 C CA . THR A 1 82 ? -4.140 -0.608 23.682 1.00 57.41 82 THR A CA 1
ATOM 614 C C . THR A 1 82 ? -5.506 0.057 23.548 1.00 57.41 82 THR A C 1
ATOM 616 O O . THR A 1 82 ? -5.648 1.034 22.818 1.00 57.41 82 THR A O 1
ATOM 619 N N . GLY A 1 83 ? -6.484 -0.450 24.303 1.00 48.69 83 GLY A N 1
ATOM 620 C CA . GLY A 1 83 ? -7.595 0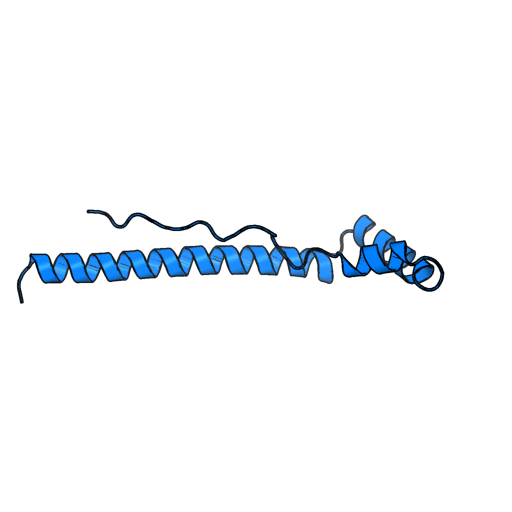.341 24.835 1.00 48.69 83 GLY A CA 1
ATOM 621 C C . GLY A 1 83 ? -7.200 0.820 26.232 1.00 48.69 83 GLY A C 1
ATOM 622 O O . GLY A 1 83 ? -6.416 0.145 26.902 1.00 48.69 83 GLY A O 1
ATOM 623 N N . ASN A 1 84 ? -7.653 2.003 26.643 1.00 45.88 84 ASN A N 1
ATOM 624 C CA . ASN A 1 84 ? -7.356 2.520 27.978 1.00 45.88 84 ASN A CA 1
ATOM 625 C C . ASN A 1 84 ? -7.988 1.584 29.024 1.00 45.88 84 ASN A C 1
ATOM 627 O O . ASN A 1 84 ? -9.209 1.503 29.096 1.00 45.88 84 ASN A O 1
ATOM 631 N N . TYR A 1 85 ? -7.156 0.878 29.795 1.00 46.16 85 TYR A N 1
ATOM 632 C CA . TYR A 1 85 ? -7.559 0.130 30.990 1.00 46.16 85 TYR A CA 1
ATOM 633 C C . TYR A 1 85 ? -7.271 0.950 32.247 1.00 46.16 85 TYR A C 1
ATOM 635 O O . TYR A 1 85 ? -6.196 1.597 32.283 1.00 46.16 85 TYR A O 1
#

Secondary structure (DSSP, 8-state):
--HHHHHHHHHHHHHHHHHHHHHHHHHHHHHHHHHHHHH---HHHHHHHHHHHHHHTT-HHHHHHHHT---S-SSPPPP------